Protein AF-A0A939UFX2-F1 (afdb_monomer_lite)

Secondary structure (DSSP, 8-state):
------S-GGGS-PPPPS-TTTT-SS--------------------S-----SEEESS---SSPEEEEEEES-SEEEEEEEEEEE-SSTTEEEEEEEEEEEEEEEEE-TTS-EEEEEEEEEEEEEEEEEPPTT-SSPP---EE---

Sequence (146 aa):
MPFSNNVRPERMPGPLNGNPVSGLCEKVCIQVPKVFDACIKQETLTGQNVTLTSTTPATVQTPFTFISARSTTSTGEITNLTYTPLGEQGATRIQSDVNIPISVLFTDANKVTATGTTTLTVNRDLVLNVPQAAVIPYRIEAVVNA

Foldseek 3Di:
DDDDPDPDPVPPPDPDDDDPPPPPPDDDDDDDDDDQWDDDDDDDDPPDDWDFDDKVVRDAADDKAFDDKWFPDQWWDWAPWDWADDPPQQWIKIKTKTWTKMWTWIAGPVRDIMITIGIDIDIDIDIIRDDPDDPDDDDDTDGDTD

Structure (mmCIF, N/CA/C/O backbone):
data_AF-A0A939UFX2-F1
#
_entry.id   AF-A0A939UFX2-F1
#
loop_
_atom_site.group_PDB
_atom_site.id
_atom_site.type_symbol
_atom_site.label_atom_id
_atom_site.label_alt_id
_atom_site.label_comp_id
_atom_site.label_asym_id
_atom_site.label_entity_id
_atom_site.label_seq_id
_atom_site.pdbx_PDB_ins_code
_atom_site.Cartn_x
_atom_site.Cartn_y
_atom_site.Cartn_z
_atom_site.occupancy
_atom_site.B_iso_or_equiv
_atom_site.auth_seq_id
_atom_site.auth_comp_id
_atom_site.auth_asym_id
_atom_site.auth_atom_id
_atom_site.pdbx_PDB_model_num
ATOM 1 N N . MET A 1 1 ? -24.365 16.158 11.650 1.00 40.47 1 MET A N 1
ATOM 2 C CA . MET A 1 1 ? -25.084 16.731 10.492 1.00 40.47 1 MET A CA 1
ATOM 3 C C . MET A 1 1 ? -24.616 15.983 9.251 1.00 40.47 1 MET A C 1
ATOM 5 O O . MET A 1 1 ? -23.404 15.923 9.073 1.00 40.47 1 MET A O 1
ATOM 9 N N . PRO A 1 2 ? -25.491 15.338 8.458 1.00 45.25 2 PRO A N 1
ATOM 10 C CA . PRO A 1 2 ? -25.062 14.712 7.211 1.00 45.25 2 PRO A CA 1
ATOM 11 C C . PRO A 1 2 ? -24.636 15.805 6.224 1.00 45.25 2 PRO A C 1
ATOM 13 O O . PRO A 1 2 ? -25.392 16.732 5.947 1.00 45.25 2 PRO A O 1
ATOM 16 N N . PHE A 1 3 ? -23.400 15.723 5.741 1.00 42.72 3 PHE A N 1
ATOM 17 C CA . PHE A 1 3 ? -22.860 16.647 4.749 1.00 42.72 3 PHE A CA 1
ATOM 18 C C . PHE A 1 3 ? -23.333 16.185 3.362 1.00 42.72 3 PHE A C 1
ATOM 20 O O . PHE A 1 3 ? -23.034 15.064 2.954 1.00 42.72 3 PHE A O 1
ATOM 27 N N . SER A 1 4 ? -24.100 17.012 2.647 1.00 58.28 4 SER A N 1
ATOM 28 C CA . SER A 1 4 ? -24.515 16.746 1.263 1.00 58.28 4 SER A CA 1
ATOM 29 C C . SER A 1 4 ? -23.948 17.831 0.357 1.00 58.28 4 SER A C 1
ATOM 31 O O . SER A 1 4 ? -24.234 19.007 0.553 1.00 58.28 4 SER A O 1
ATOM 33 N N . ASN A 1 5 ? -23.156 17.439 -0.643 1.00 54.47 5 ASN A N 1
ATOM 34 C CA . ASN A 1 5 ? -22.558 18.356 -1.621 1.00 54.47 5 ASN A CA 1
ATOM 35 C C . ASN A 1 5 ? -23.474 18.578 -2.846 1.00 54.47 5 ASN A C 1
ATOM 37 O O . ASN A 1 5 ? -23.015 18.846 -3.955 1.00 54.47 5 ASN A O 1
ATOM 41 N N . ASN A 1 6 ? -24.782 18.368 -2.674 1.00 57.50 6 ASN A N 1
ATOM 42 C CA . ASN A 1 6 ? -25.760 18.472 -3.748 1.00 57.50 6 ASN A CA 1
ATOM 43 C C . ASN A 1 6 ? -26.173 19.939 -3.938 1.00 57.50 6 ASN A C 1
ATOM 45 O O . ASN A 1 6 ? -26.784 20.527 -3.058 1.00 57.50 6 ASN A O 1
ATOM 49 N N . VAL A 1 7 ? -25.884 20.527 -5.098 1.00 61.03 7 VAL A N 1
ATOM 50 C CA . VAL A 1 7 ? -26.215 21.929 -5.446 1.00 61.03 7 VAL A CA 1
ATOM 51 C C . VAL A 1 7 ? -27.688 22.152 -5.821 1.00 61.03 7 VAL A C 1
ATOM 53 O O . VAL A 1 7 ? -28.069 23.248 -6.224 1.00 61.03 7 VAL A O 1
ATOM 56 N N . ARG A 1 8 ? -28.540 21.126 -5.698 1.00 62.88 8 ARG A N 1
ATOM 57 C CA . ARG A 1 8 ? -29.991 21.223 -5.913 1.00 62.88 8 ARG A CA 1
ATOM 58 C C . ARG A 1 8 ? -30.721 21.123 -4.567 1.00 62.88 8 ARG A C 1
ATOM 60 O O . ARG A 1 8 ? -30.837 20.004 -4.064 1.00 62.88 8 ARG A O 1
ATOM 67 N N . PRO A 1 9 ? -31.244 22.237 -4.014 1.00 60.59 9 PRO A N 1
ATOM 68 C CA . PRO A 1 9 ? -31.933 22.256 -2.718 1.00 60.59 9 PRO A CA 1
ATOM 69 C C . PRO A 1 9 ? -33.075 21.235 -2.632 1.00 60.59 9 PRO A C 1
ATOM 71 O O . PRO A 1 9 ? -33.190 20.513 -1.649 1.00 60.59 9 PRO A O 1
ATOM 74 N N . GLU A 1 10 ? -33.822 21.070 -3.728 1.00 60.53 10 GLU A N 1
ATOM 75 C CA . GLU A 1 10 ? -34.947 20.126 -3.857 1.00 60.53 10 GLU A CA 1
ATOM 76 C C . GLU A 1 10 ? -34.549 18.640 -3.797 1.00 60.53 10 GLU A C 1
ATOM 78 O O . GLU A 1 10 ? -35.399 17.754 -3.791 1.00 60.53 10 GLU A O 1
ATOM 83 N N . ARG A 1 11 ? -33.247 18.334 -3.830 1.00 56.31 11 ARG A N 1
ATOM 84 C CA . ARG A 1 11 ? -32.706 16.966 -3.767 1.00 56.31 11 ARG A CA 1
ATOM 85 C C . ARG A 1 11 ? -31.722 16.784 -2.615 1.00 56.31 11 ARG A C 1
ATOM 87 O O . ARG A 1 11 ? -30.963 15.811 -2.602 1.00 56.31 11 ARG A O 1
ATOM 94 N N . MET A 1 12 ? -31.695 17.717 -1.669 1.00 58.59 12 MET A N 1
ATOM 95 C CA . MET A 1 12 ? -30.938 17.543 -0.439 1.00 58.59 12 MET A CA 1
ATOM 96 C C . MET A 1 12 ? -31.693 16.571 0.478 1.00 58.59 12 MET A C 1
ATOM 98 O O . MET A 1 12 ? -32.903 16.721 0.651 1.00 58.59 12 MET A O 1
ATOM 102 N N . PRO A 1 13 ? -31.021 15.572 1.077 1.00 61.69 13 PRO A N 1
ATOM 103 C CA . PRO A 1 13 ? -31.636 14.747 2.108 1.00 61.69 13 PRO A CA 1
ATOM 104 C C . PRO A 1 13 ? -32.000 15.634 3.308 1.00 61.69 13 PRO A C 1
ATOM 106 O O . PRO A 1 13 ? -31.128 16.062 4.064 1.00 61.69 13 PRO A O 1
ATOM 109 N N . GLY A 1 14 ? -33.282 15.973 3.434 1.00 62.78 14 GLY A N 1
ATOM 110 C CA . GLY A 1 14 ? -33.821 16.758 4.541 1.00 62.78 14 GLY A CA 1
ATOM 111 C C . GLY A 1 14 ? -34.215 15.891 5.743 1.00 62.78 14 GLY A C 1
ATOM 112 O O . GLY A 1 14 ? -34.253 14.662 5.637 1.00 62.78 14 GLY A O 1
ATOM 113 N N . PRO A 1 15 ? -34.524 16.507 6.898 1.00 61.66 15 PRO A N 1
ATOM 114 C CA . PRO A 1 15 ? -35.106 15.796 8.031 1.00 61.66 15 PRO A CA 1
ATOM 115 C C . PRO A 1 15 ? -36.441 15.153 7.623 1.00 61.66 15 PRO A C 1
ATOM 117 O O . PRO A 1 15 ? -37.275 15.785 6.976 1.00 61.66 15 PRO A O 1
ATOM 120 N N . LEU A 1 16 ? -36.638 13.885 7.993 1.00 64.94 16 LEU A N 1
ATOM 121 C CA . LEU A 1 16 ? -37.885 13.163 7.736 1.00 64.94 16 LEU A CA 1
ATOM 122 C C . LEU A 1 16 ? -39.033 13.835 8.507 1.00 64.94 16 LEU A C 1
ATOM 124 O O . LEU A 1 16 ? -39.014 13.862 9.735 1.00 64.94 16 LEU A O 1
ATOM 128 N N . ASN A 1 17 ? -40.029 14.356 7.788 1.00 55.72 17 ASN A N 1
ATOM 129 C CA . ASN A 1 17 ? -41.288 14.846 8.354 1.00 55.72 17 ASN A CA 1
ATOM 130 C C . ASN A 1 17 ? -42.393 13.811 8.078 1.00 55.72 17 ASN A C 1
ATOM 132 O O . ASN A 1 17 ? -42.688 13.524 6.920 1.00 55.72 17 ASN A O 1
ATOM 136 N N . GLY A 1 18 ? -43.002 13.252 9.130 1.00 68.38 18 GLY A N 1
ATOM 137 C CA . GLY A 1 18 ? -44.048 12.219 9.032 1.00 68.38 18 GLY A CA 1
ATOM 138 C C . GLY A 1 18 ? -43.552 10.778 9.247 1.00 68.38 18 GLY A C 1
ATOM 139 O O . GLY A 1 18 ? -42.431 10.560 9.703 1.00 68.38 18 GLY A O 1
ATOM 140 N N . ASN A 1 19 ? -44.407 9.781 8.964 1.00 67.38 19 ASN A N 1
ATOM 141 C CA . ASN A 1 19 ? -44.063 8.359 9.112 1.00 67.38 19 ASN A CA 1
ATOM 142 C C . ASN A 1 19 ? -43.179 7.905 7.929 1.00 67.38 19 ASN A C 1
ATOM 144 O O . ASN A 1 19 ? -43.667 7.849 6.799 1.00 67.38 19 ASN A O 1
ATOM 148 N N . PRO A 1 20 ? -41.908 7.527 8.162 1.00 59.59 20 PRO A N 1
ATOM 149 C CA . PRO A 1 20 ? -40.932 7.246 7.105 1.00 59.59 20 PRO A CA 1
ATOM 150 C C . PRO A 1 20 ? -41.190 5.948 6.327 1.00 59.59 20 PRO A C 1
ATOM 152 O O . PRO A 1 20 ? -40.392 5.587 5.470 1.00 59.59 20 PRO A O 1
ATOM 155 N N . VAL A 1 21 ? -42.266 5.218 6.635 1.00 65.19 21 VAL A N 1
ATOM 156 C CA . VAL A 1 21 ? -42.591 3.917 6.030 1.00 65.19 21 VAL A CA 1
ATOM 157 C C . VAL A 1 21 ? -43.834 3.990 5.134 1.00 65.19 21 VAL A C 1
ATOM 159 O O . VAL A 1 21 ? -44.039 3.112 4.298 1.00 65.19 21 VAL A O 1
ATOM 162 N N . SER A 1 22 ? -44.666 5.032 5.255 1.00 59.94 22 SER A N 1
ATOM 163 C CA . SER A 1 22 ? -45.868 5.177 4.428 1.00 59.94 22 SER A CA 1
ATOM 164 C C . SER A 1 22 ? -45.520 5.810 3.077 1.00 59.94 22 SER A C 1
ATOM 166 O O . SER A 1 22 ? -45.279 7.012 3.009 1.00 59.94 22 SER A O 1
ATOM 168 N N . GLY A 1 23 ? -45.501 5.003 2.010 1.00 60.81 23 GLY A N 1
ATOM 169 C CA . GLY A 1 23 ? -45.308 5.465 0.625 1.00 60.81 23 GLY A CA 1
ATOM 170 C C . GLY A 1 23 ? -43.980 5.073 -0.035 1.00 60.81 23 GLY A C 1
ATOM 171 O O . GLY A 1 23 ? -43.775 5.385 -1.204 1.00 60.81 23 GLY A O 1
ATOM 172 N N . LEU A 1 24 ? -43.090 4.365 0.669 1.00 57.84 24 LEU A N 1
ATOM 173 C CA . LEU A 1 24 ? -41.886 3.786 0.066 1.00 57.84 24 LEU A CA 1
ATOM 174 C C . LEU A 1 24 ? -42.229 2.439 -0.585 1.00 57.84 24 LEU A C 1
ATOM 176 O O . LEU A 1 24 ? -42.428 1.447 0.115 1.00 57.84 24 LEU A O 1
ATOM 180 N N . CYS A 1 25 ? -42.291 2.400 -1.918 1.00 59.19 25 CYS A N 1
ATOM 181 C CA . CYS A 1 25 ? -42.503 1.158 -2.675 1.00 59.19 25 CYS A CA 1
ATOM 182 C C . CYS A 1 25 ? -41.284 0.221 -2.638 1.00 59.19 25 CYS A C 1
ATOM 184 O O . CYS A 1 25 ? -41.431 -0.977 -2.857 1.00 59.19 25 CYS A O 1
ATOM 186 N N . GLU A 1 26 ? -40.096 0.744 -2.326 1.00 60.75 26 GLU A N 1
ATOM 187 C CA . GLU A 1 26 ? -38.856 -0.025 -2.226 1.00 60.75 26 GLU A CA 1
ATOM 188 C C . GLU A 1 26 ? -38.010 0.473 -1.050 1.00 60.75 26 GLU A C 1
ATOM 190 O O . GLU A 1 26 ? -37.915 1.673 -0.781 1.00 60.75 26 GLU A O 1
ATOM 195 N N . LYS A 1 27 ? -37.391 -0.466 -0.329 1.00 64.12 27 LYS A N 1
ATOM 196 C CA . LYS A 1 27 ? -36.449 -0.177 0.755 1.00 64.12 27 LYS A CA 1
ATOM 197 C C . LYS A 1 27 ? -35.037 -0.350 0.215 1.00 64.12 27 LYS A C 1
ATOM 199 O O . LYS A 1 27 ? -34.627 -1.470 -0.073 1.00 64.12 27 LYS A O 1
ATOM 204 N N . VAL A 1 28 ? -34.292 0.746 0.108 1.00 69.38 28 VAL A N 1
ATOM 205 C CA . VAL A 1 28 ? -32.863 0.709 -0.221 1.00 69.38 28 VAL A CA 1
ATOM 206 C C . VAL A 1 28 ? -32.073 0.837 1.076 1.00 69.38 28 VAL A C 1
ATOM 208 O O . VAL A 1 28 ? -32.138 1.860 1.755 1.00 69.38 28 VAL A O 1
ATOM 211 N N . CYS A 1 29 ? -31.335 -0.211 1.434 1.00 74.69 29 CYS A N 1
ATOM 212 C CA . CYS A 1 29 ? -30.395 -0.175 2.549 1.00 74.69 29 CYS A CA 1
ATOM 213 C C . CYS A 1 29 ? -29.019 0.248 2.024 1.00 74.69 29 CYS A C 1
ATOM 215 O O . CYS A 1 29 ? -28.491 -0.379 1.108 1.00 74.69 29 CYS A O 1
ATOM 217 N N . ILE A 1 30 ? -28.426 1.288 2.612 1.00 77.56 30 ILE A N 1
ATOM 218 C CA . ILE A 1 30 ? -27.054 1.706 2.307 1.00 77.56 30 ILE A CA 1
ATOM 219 C C . ILE A 1 30 ? -26.161 1.215 3.444 1.00 77.56 30 ILE A C 1
ATOM 221 O O . ILE A 1 30 ? -26.275 1.679 4.577 1.00 77.56 30 ILE A O 1
ATOM 225 N N . GLN A 1 31 ? -25.276 0.271 3.139 1.00 79.94 31 GLN A N 1
ATOM 226 C CA . GLN A 1 31 ? -24.253 -0.201 4.065 1.00 79.94 31 GLN A CA 1
ATOM 227 C C . GLN A 1 31 ? -22.937 0.510 3.750 1.00 79.94 31 GLN A C 1
ATOM 229 O O . GLN A 1 31 ? -22.429 0.413 2.636 1.00 79.94 31 GLN A O 1
ATOM 234 N N . VAL A 1 32 ? -22.387 1.221 4.733 1.00 80.50 32 VAL A N 1
ATOM 235 C CA . VAL A 1 32 ? -21.094 1.911 4.621 1.00 80.50 32 VAL A CA 1
ATOM 236 C C . VAL A 1 32 ? -20.225 1.504 5.809 1.00 80.50 32 VAL A C 1
ATOM 238 O O . VAL A 1 32 ? -20.745 1.420 6.927 1.00 80.50 32 VAL A O 1
ATOM 241 N N . PRO A 1 33 ? -18.920 1.248 5.615 1.00 81.50 33 PRO A N 1
ATOM 242 C CA . PRO A 1 33 ? -18.010 1.060 6.734 1.00 81.50 33 PRO A CA 1
ATOM 243 C C . PRO A 1 33 ? -17.898 2.349 7.555 1.00 81.50 33 PRO A C 1
ATOM 245 O O . PRO A 1 33 ? -17.756 3.449 7.019 1.00 81.50 33 PRO A O 1
ATOM 248 N N . LYS A 1 34 ? -17.937 2.217 8.882 1.00 83.31 34 LYS A N 1
ATOM 249 C CA . LYS A 1 34 ? -17.622 3.322 9.787 1.00 83.31 34 LYS A CA 1
ATOM 250 C C . LYS A 1 34 ? -16.103 3.452 9.892 1.00 83.31 34 LYS A C 1
ATOM 252 O O . LYS A 1 34 ? -15.452 2.563 10.432 1.00 83.31 34 LYS A O 1
ATOM 257 N N . VAL A 1 35 ? -15.558 4.566 9.413 1.00 85.31 35 VAL A N 1
ATOM 258 C CA . VAL A 1 35 ? -14.144 4.914 9.605 1.00 85.31 35 VAL A CA 1
ATOM 259 C C . VAL A 1 35 ? -13.981 5.498 11.009 1.00 85.31 35 VAL A C 1
ATOM 261 O O . VAL A 1 35 ? -14.648 6.475 11.349 1.00 85.31 35 VAL A O 1
ATOM 264 N N . PHE A 1 36 ? -13.148 4.868 11.838 1.00 84.94 36 PHE A N 1
ATOM 265 C CA . PHE A 1 36 ? -12.859 5.343 13.198 1.00 84.94 36 PHE A CA 1
ATOM 266 C C . PHE A 1 36 ? -11.770 6.408 13.204 1.00 84.94 36 PHE A C 1
ATOM 268 O O . PHE A 1 36 ? -11.903 7.414 13.894 1.00 84.94 36 PHE A O 1
ATOM 275 N N . ASP A 1 37 ? -10.731 6.180 12.408 1.00 87.62 37 ASP A N 1
ATOM 276 C CA . ASP A 1 37 ? -9.610 7.086 12.238 1.00 87.62 37 ASP A CA 1
ATOM 277 C C . ASP A 1 37 ? -8.984 6.865 10.854 1.00 87.62 37 ASP A C 1
ATOM 279 O O . ASP A 1 37 ? -9.148 5.798 10.252 1.00 87.62 37 ASP A O 1
ATOM 283 N N . ALA A 1 38 ? -8.299 7.878 10.335 1.00 89.00 38 ALA A N 1
ATOM 284 C CA . ALA A 1 38 ? -7.624 7.829 9.049 1.00 89.00 38 ALA A CA 1
ATOM 285 C C . ALA A 1 38 ? -6.412 8.763 9.038 1.00 89.00 38 ALA A C 1
ATOM 287 O O . ALA A 1 38 ? -6.456 9.887 9.530 1.00 89.00 38 ALA A O 1
ATOM 288 N N . CYS A 1 39 ? -5.340 8.315 8.392 1.00 87.38 39 CYS A N 1
ATOM 289 C CA . CYS A 1 39 ? -4.144 9.113 8.168 1.00 87.38 39 CYS A CA 1
ATOM 290 C C . CYS A 1 39 ? -3.816 9.125 6.674 1.00 87.38 39 CYS A C 1
ATOM 292 O O . CYS A 1 39 ? -3.875 8.088 6.014 1.00 87.38 39 CYS A O 1
ATOM 294 N N . ILE A 1 40 ? -3.450 10.296 6.151 1.00 89.81 40 ILE A N 1
ATOM 295 C CA . ILE A 1 40 ? -2.929 10.462 4.793 1.00 89.81 40 ILE A CA 1
ATOM 296 C C . ILE A 1 40 ? -1.502 10.984 4.919 1.00 89.81 40 ILE A C 1
ATOM 298 O O . ILE A 1 40 ? -1.267 12.009 5.559 1.00 89.81 40 ILE A O 1
ATOM 302 N N . LYS A 1 41 ? -0.550 10.281 4.302 1.00 85.56 41 LYS A N 1
ATOM 303 C CA . LYS A 1 41 ? 0.848 10.709 4.201 1.00 85.56 41 LYS A CA 1
ATOM 304 C C . LYS A 1 41 ? 1.246 10.762 2.733 1.00 85.56 41 LYS A C 1
ATOM 306 O O . LYS A 1 41 ? 1.088 9.776 2.018 1.00 85.56 41 LYS A O 1
ATOM 311 N N . GLN A 1 42 ? 1.767 11.907 2.309 1.00 87.69 42 GLN A N 1
ATOM 312 C CA . GLN A 1 42 ? 2.351 12.098 0.987 1.00 87.69 42 GLN A CA 1
ATOM 313 C C . GLN A 1 42 ? 3.848 12.332 1.157 1.00 87.69 42 GLN A C 1
ATOM 315 O O . GLN A 1 42 ? 4.260 13.241 1.872 1.00 87.69 42 GLN A O 1
ATOM 320 N N . GLU A 1 43 ? 4.655 11.497 0.513 1.00 85.94 43 GLU A N 1
ATOM 321 C CA . GLU A 1 43 ? 6.112 11.529 0.619 1.00 85.94 43 GLU A CA 1
ATOM 322 C C . GLU A 1 43 ? 6.727 11.351 -0.767 1.00 85.94 43 GLU A C 1
ATOM 324 O O . GLU A 1 43 ? 6.255 10.540 -1.564 1.00 85.94 43 GLU A O 1
ATOM 329 N N . THR A 1 44 ? 7.796 12.098 -1.038 1.00 87.06 44 THR A N 1
ATOM 330 C CA . THR A 1 44 ? 8.587 11.960 -2.264 1.00 87.06 44 THR A CA 1
ATOM 331 C C . THR A 1 44 ? 9.825 11.135 -1.948 1.00 87.06 44 THR A C 1
ATOM 333 O O . THR A 1 44 ? 10.744 11.613 -1.286 1.00 87.06 44 THR A O 1
ATOM 336 N N . LEU A 1 45 ? 9.854 9.891 -2.419 1.00 84.69 45 LEU A N 1
ATOM 337 C CA . LEU A 1 45 ? 11.001 9.000 -2.264 1.00 84.69 45 LEU A CA 1
ATOM 338 C C . LEU A 1 45 ? 11.907 9.120 -3.495 1.00 84.69 45 LEU A C 1
ATOM 340 O O . LEU A 1 45 ? 11.461 8.905 -4.620 1.00 84.69 45 LEU A O 1
ATOM 344 N N . THR A 1 46 ? 13.183 9.449 -3.294 1.00 85.88 46 THR A N 1
ATOM 345 C CA . THR A 1 46 ? 14.193 9.520 -4.362 1.00 85.88 46 THR A CA 1
ATOM 346 C C . THR A 1 46 ? 15.204 8.382 -4.226 1.00 85.88 46 THR A C 1
ATOM 348 O O . THR A 1 46 ? 15.439 7.876 -3.131 1.00 85.88 46 THR A O 1
ATOM 351 N N . GLY A 1 47 ? 15.789 7.946 -5.348 1.00 82.12 47 GLY A N 1
ATOM 352 C CA . GLY A 1 47 ? 16.855 6.933 -5.348 1.00 82.12 47 GLY A CA 1
ATOM 353 C C . GLY A 1 47 ? 16.421 5.521 -4.939 1.00 82.12 47 GLY A C 1
ATOM 354 O O . GLY A 1 47 ? 17.249 4.748 -4.465 1.00 82.12 47 GLY A O 1
ATOM 355 N N . GLN A 1 48 ? 15.140 5.176 -5.097 1.00 83.44 48 GLN A N 1
ATOM 356 C CA . GLN A 1 48 ? 14.649 3.832 -4.794 1.00 83.44 48 GLN A CA 1
ATOM 357 C C . GLN A 1 48 ? 15.132 2.832 -5.847 1.00 83.44 48 GLN A C 1
ATOM 359 O O . GLN A 1 48 ? 14.834 2.973 -7.034 1.00 83.44 48 GLN A O 1
ATOM 364 N N . ASN A 1 49 ? 15.861 1.809 -5.401 1.00 84.44 49 ASN A N 1
ATOM 365 C CA . ASN A 1 49 ? 16.275 0.698 -6.249 1.00 84.44 49 ASN A CA 1
ATOM 366 C C . ASN A 1 49 ? 15.180 -0.362 -6.245 1.00 84.44 49 ASN A C 1
ATOM 368 O O . ASN A 1 49 ? 14.830 -0.897 -5.195 1.00 84.44 49 ASN A O 1
ATOM 372 N N . VAL A 1 50 ? 14.653 -0.674 -7.425 1.00 84.38 50 VAL A N 1
ATOM 373 C CA . VAL A 1 50 ? 13.522 -1.586 -7.568 1.00 84.38 50 VAL A CA 1
ATOM 374 C C . VAL A 1 50 ? 13.879 -2.697 -8.551 1.00 84.38 50 VAL A C 1
ATOM 376 O O . VAL A 1 50 ? 14.378 -2.433 -9.644 1.00 84.38 50 VAL A O 1
ATOM 379 N N . THR A 1 51 ? 13.640 -3.949 -8.155 1.00 87.19 51 THR A N 1
ATOM 380 C CA . THR A 1 51 ? 13.910 -5.124 -8.998 1.00 87.19 51 THR A CA 1
ATOM 381 C C . THR A 1 51 ? 12.656 -5.491 -9.784 1.00 87.19 51 THR A C 1
ATOM 383 O O . THR A 1 51 ? 11.596 -5.716 -9.200 1.00 87.19 51 THR A O 1
ATOM 386 N N . LEU A 1 52 ? 12.764 -5.541 -11.111 1.00 87.12 52 LEU A N 1
ATOM 387 C CA . LEU A 1 52 ? 11.647 -5.898 -11.988 1.00 87.12 52 LEU A CA 1
ATOM 388 C C . LEU A 1 52 ? 11.450 -7.419 -11.979 1.00 87.12 52 LEU A C 1
ATOM 390 O O . LEU A 1 52 ? 12.415 -8.162 -12.140 1.00 87.12 52 LEU A O 1
ATOM 394 N N . THR A 1 53 ? 10.214 -7.883 -11.788 1.00 85.12 53 THR A N 1
ATOM 395 C CA . THR A 1 53 ? 9.886 -9.318 -11.706 1.00 85.12 53 THR A CA 1
ATOM 396 C C . THR A 1 53 ? 9.410 -9.888 -13.034 1.00 85.12 53 THR A C 1
ATOM 398 O O . THR A 1 53 ? 9.734 -11.026 -13.364 1.00 85.12 53 THR A O 1
ATOM 401 N N . SER A 1 54 ? 8.671 -9.108 -13.822 1.00 81.19 54 SER A N 1
ATOM 402 C CA . SER A 1 54 ? 8.308 -9.483 -15.189 1.00 81.19 54 SER A CA 1
ATOM 403 C C . SER A 1 54 ? 8.500 -8.307 -16.128 1.00 81.19 54 SER A C 1
ATOM 405 O O . SER A 1 54 ? 8.091 -7.193 -15.807 1.00 81.19 54 SER A O 1
ATOM 407 N N . THR A 1 55 ? 9.138 -8.550 -17.268 1.00 83.69 55 THR A N 1
ATOM 408 C CA . THR A 1 55 ? 9.358 -7.562 -18.323 1.00 83.69 55 THR A CA 1
ATOM 409 C C . THR A 1 55 ? 8.686 -8.009 -19.615 1.00 83.69 55 THR A C 1
ATOM 411 O O . THR A 1 55 ? 8.711 -9.180 -19.994 1.00 83.69 55 THR A O 1
ATOM 414 N N . THR A 1 56 ? 8.057 -7.061 -20.297 1.00 84.75 56 THR A N 1
ATOM 415 C CA . THR A 1 56 ? 7.455 -7.240 -21.619 1.00 84.75 56 THR A CA 1
ATOM 416 C C . THR A 1 56 ? 7.997 -6.151 -22.540 1.00 84.75 56 THR A C 1
ATOM 418 O O . THR A 1 56 ? 7.696 -4.980 -22.281 1.00 84.75 56 THR A O 1
ATOM 421 N N . PRO A 1 57 ? 8.771 -6.480 -23.594 1.00 82.56 57 PRO A N 1
ATOM 422 C CA . PRO A 1 57 ? 9.197 -7.814 -24.060 1.00 82.56 57 PRO A CA 1
ATOM 423 C C . PRO A 1 57 ? 10.129 -8.556 -23.081 1.00 82.56 57 PRO A C 1
ATOM 425 O O . PRO A 1 57 ? 10.780 -7.925 -22.259 1.00 82.56 57 PRO A O 1
ATOM 428 N N . ALA A 1 58 ? 10.214 -9.890 -23.176 1.00 77.00 58 ALA A N 1
ATOM 429 C CA . ALA A 1 58 ? 11.044 -10.709 -22.275 1.00 77.00 58 ALA A CA 1
ATOM 430 C C . ALA A 1 58 ? 12.560 -10.596 -22.552 1.00 77.00 58 ALA A C 1
ATOM 432 O O . ALA A 1 58 ? 13.381 -10.864 -21.677 1.00 77.00 58 ALA A O 1
ATOM 433 N N . THR A 1 59 ? 12.943 -10.208 -23.770 1.00 77.19 59 THR A N 1
ATOM 434 C CA . THR A 1 59 ? 14.334 -9.968 -24.177 1.00 77.19 59 THR A CA 1
ATOM 435 C C . THR A 1 59 ? 14.625 -8.477 -24.093 1.00 77.19 59 THR A C 1
ATOM 437 O O . THR A 1 59 ? 14.208 -7.713 -24.957 1.00 77.19 59 THR A O 1
ATOM 440 N N . VAL A 1 60 ? 15.330 -8.061 -23.040 1.00 80.19 60 VAL A N 1
ATOM 441 C CA . VAL A 1 60 ? 15.683 -6.655 -22.802 1.00 80.19 60 VAL A CA 1
ATOM 442 C C . VAL A 1 60 ? 17.182 -6.543 -22.568 1.00 80.19 60 VAL A C 1
ATOM 444 O O . VAL A 1 60 ? 17.750 -7.345 -21.827 1.00 80.19 60 VAL A O 1
ATOM 447 N N . GLN A 1 61 ? 17.829 -5.564 -23.201 1.00 83.12 61 GLN A N 1
ATOM 448 C CA . GLN A 1 61 ? 19.283 -5.404 -23.152 1.00 83.12 61 GLN A CA 1
ATOM 449 C C . GLN A 1 61 ? 19.688 -4.184 -22.317 1.00 83.12 61 GLN A C 1
ATOM 451 O O . GLN A 1 61 ? 19.147 -3.091 -22.480 1.00 83.12 61 GLN A O 1
ATOM 456 N N . THR A 1 62 ? 20.661 -4.368 -21.426 1.00 81.00 62 THR A N 1
ATOM 457 C CA . THR A 1 62 ? 21.264 -3.279 -20.649 1.00 81.00 62 THR A CA 1
ATOM 458 C C . THR A 1 62 ? 22.135 -2.387 -21.548 1.00 81.00 62 THR A C 1
ATOM 460 O O . THR A 1 62 ? 22.746 -2.895 -22.490 1.00 81.00 62 THR A O 1
ATOM 463 N N . PRO A 1 63 ? 22.253 -1.071 -21.279 1.00 87.88 63 PRO A N 1
ATOM 464 C CA . PRO A 1 63 ? 21.709 -0.321 -20.142 1.00 87.88 63 PRO A CA 1
ATOM 465 C C . PRO A 1 63 ? 20.229 0.066 -20.291 1.00 87.88 63 PRO A C 1
ATOM 467 O O . PRO A 1 63 ? 19.735 0.287 -21.393 1.00 87.88 63 PRO A O 1
ATOM 470 N N . PHE A 1 64 ? 19.538 0.191 -19.156 1.00 87.94 64 PHE A N 1
ATOM 471 C CA . PHE A 1 64 ? 18.140 0.622 -19.102 1.00 87.94 64 PHE A CA 1
ATOM 472 C C . PHE A 1 64 ? 18.037 2.127 -18.861 1.00 87.94 64 PHE A C 1
ATOM 474 O O . PHE A 1 64 ? 18.735 2.677 -18.011 1.00 87.94 64 PHE A O 1
ATOM 481 N N . THR A 1 65 ? 17.123 2.780 -19.573 1.00 89.81 65 THR A N 1
ATOM 482 C CA . THR A 1 65 ? 16.782 4.193 -19.379 1.00 89.81 65 THR A CA 1
ATOM 483 C C . THR A 1 65 ? 15.361 4.297 -18.846 1.00 89.81 65 THR A C 1
ATOM 485 O O . THR A 1 65 ? 14.414 3.886 -19.514 1.00 89.81 65 THR A O 1
ATOM 488 N N . PHE A 1 66 ? 15.202 4.841 -17.642 1.00 90.88 66 PHE A N 1
ATOM 489 C CA . PHE A 1 66 ? 13.893 5.056 -17.028 1.00 90.88 66 PHE A CA 1
ATOM 490 C C . PHE A 1 66 ? 13.080 6.107 -17.799 1.00 90.88 66 PHE A C 1
ATOM 492 O O . PHE A 1 66 ? 13.613 7.162 -18.141 1.00 90.88 66 PHE A O 1
ATOM 499 N N . ILE A 1 67 ? 11.792 5.837 -18.037 1.00 92.31 67 ILE A N 1
ATOM 500 C CA . ILE A 1 67 ? 10.849 6.813 -18.604 1.00 92.31 67 ILE A CA 1
ATOM 501 C C . ILE A 1 67 ? 9.839 7.241 -17.543 1.00 92.31 67 ILE A C 1
ATOM 503 O O . ILE A 1 67 ? 9.697 8.429 -17.261 1.00 92.31 67 ILE A O 1
ATOM 507 N N . SER A 1 68 ? 9.106 6.284 -16.977 1.00 90.56 68 SER A N 1
ATOM 508 C CA . SER A 1 68 ? 8.069 6.563 -15.987 1.00 90.56 68 SER A CA 1
ATOM 509 C C . SER A 1 68 ? 7.766 5.339 -15.133 1.00 90.56 68 SER A C 1
ATOM 511 O O . SER A 1 68 ? 8.079 4.207 -15.490 1.00 90.56 68 SER A O 1
ATOM 513 N N . ALA A 1 69 ? 7.135 5.562 -13.988 1.00 90.06 69 ALA A N 1
ATOM 514 C CA . ALA A 1 69 ? 6.567 4.517 -13.157 1.00 90.06 69 ALA A CA 1
ATOM 515 C C . ALA A 1 69 ? 5.188 4.973 -12.700 1.00 90.06 69 ALA A C 1
ATOM 517 O O . ALA A 1 69 ? 4.974 6.164 -12.484 1.00 90.06 69 ALA A O 1
ATOM 518 N N . ARG A 1 70 ? 4.258 4.029 -12.592 1.00 91.44 70 ARG A N 1
ATOM 519 C CA . ARG A 1 70 ? 2.931 4.276 -12.033 1.00 91.44 70 ARG A CA 1
ATOM 520 C C . ARG A 1 70 ? 2.441 3.064 -11.267 1.00 91.44 70 ARG A C 1
ATOM 522 O O . ARG A 1 70 ? 2.670 1.928 -11.687 1.00 91.44 70 ARG A O 1
ATOM 529 N N . SER A 1 71 ? 1.728 3.311 -10.186 1.00 91.25 71 SER A N 1
ATOM 530 C CA . SER A 1 71 ? 0.934 2.307 -9.488 1.00 91.25 71 SER A CA 1
ATOM 531 C C . SER A 1 71 ? -0.053 1.627 -10.444 1.00 91.25 71 SER A C 1
ATOM 533 O O . SER A 1 71 ? -0.657 2.258 -11.315 1.00 91.25 71 SER A O 1
ATOM 535 N N . THR A 1 72 ? -0.183 0.306 -10.326 1.00 89.06 72 THR A N 1
ATOM 536 C CA . THR A 1 72 ? -1.142 -0.476 -11.127 1.00 89.06 72 THR A CA 1
ATOM 537 C C . THR A 1 72 ? -2.485 -0.630 -10.428 1.00 89.06 72 THR A C 1
ATOM 539 O O . THR A 1 72 ? -3.501 -0.831 -11.093 1.00 89.06 72 THR A O 1
ATOM 542 N N . THR A 1 73 ? -2.503 -0.512 -9.101 1.00 89.44 73 THR A N 1
ATOM 543 C CA . THR A 1 73 ? -3.700 -0.601 -8.265 1.00 89.44 73 THR A CA 1
ATOM 544 C C . THR A 1 73 ? -3.820 0.626 -7.369 1.00 89.44 73 THR A C 1
ATOM 546 O O . THR A 1 73 ? -2.829 1.247 -6.996 1.00 89.44 73 THR A O 1
ATOM 549 N N . SER A 1 74 ? -5.055 0.954 -6.987 1.00 88.00 74 SER A N 1
ATOM 550 C CA . SER A 1 74 ? -5.353 1.974 -5.974 1.00 88.00 74 SER A CA 1
ATOM 551 C C . SER A 1 74 ? -5.354 1.419 -4.544 1.00 88.00 74 SER A C 1
ATOM 553 O O . SER A 1 74 ? -5.528 2.165 -3.581 1.00 88.00 74 SER A O 1
ATOM 555 N N . THR A 1 75 ? -5.176 0.106 -4.383 1.00 88.50 75 THR A N 1
ATOM 556 C CA . THR A 1 75 ? -5.149 -0.585 -3.089 1.00 88.50 75 THR A CA 1
ATOM 557 C C . THR A 1 75 ? -3.765 -1.170 -2.860 1.00 88.50 75 THR A C 1
ATOM 559 O O . THR A 1 75 ? -3.274 -1.926 -3.700 1.00 88.50 75 THR A O 1
ATOM 562 N N . GLY A 1 76 ? -3.156 -0.805 -1.732 1.00 88.12 76 GLY A N 1
ATOM 563 C CA . GLY A 1 76 ? -1.895 -1.375 -1.272 1.00 88.12 76 GLY A CA 1
ATOM 564 C C . GLY A 1 76 ? -2.144 -2.625 -0.437 1.00 88.12 76 GLY A C 1
ATOM 565 O O . GLY A 1 76 ? -3.116 -2.692 0.320 1.00 88.12 76 GLY A O 1
ATOM 566 N N . GLU A 1 77 ? -1.266 -3.612 -0.564 1.00 92.19 77 GLU A N 1
ATOM 567 C CA . GLU A 1 77 ? -1.289 -4.790 0.299 1.00 92.19 77 GLU A CA 1
ATOM 568 C C . GLU A 1 77 ? -0.538 -4.475 1.597 1.00 92.19 77 GLU A C 1
ATOM 570 O O . GLU A 1 77 ? 0.575 -3.954 1.570 1.00 92.19 77 GLU A O 1
ATOM 575 N N . ILE A 1 78 ? -1.162 -4.756 2.740 1.00 92.69 78 ILE A N 1
ATOM 576 C CA . ILE A 1 78 ? -0.571 -4.508 4.057 1.00 92.69 78 ILE A CA 1
ATOM 577 C C . ILE A 1 78 ? 0.054 -5.809 4.550 1.00 92.69 78 ILE A C 1
ATOM 579 O O . ILE A 1 78 ? -0.648 -6.799 4.757 1.00 92.69 78 ILE A O 1
ATOM 583 N N . THR A 1 79 ? 1.358 -5.785 4.794 1.00 93.25 79 THR A N 1
ATOM 584 C CA . THR A 1 79 ? 2.122 -6.894 5.376 1.00 93.25 79 THR A CA 1
ATOM 585 C C . THR A 1 79 ? 2.785 -6.472 6.686 1.00 93.25 79 THR A C 1
ATOM 587 O O . THR A 1 79 ? 2.890 -5.282 6.977 1.00 93.25 79 THR A O 1
ATOM 590 N N . ASN A 1 80 ? 3.208 -7.441 7.505 1.00 91.81 80 ASN A N 1
ATOM 591 C CA . ASN A 1 80 ? 3.911 -7.200 8.777 1.00 91.81 80 ASN A CA 1
ATOM 592 C C . ASN A 1 80 ? 3.178 -6.239 9.731 1.00 91.81 80 ASN A C 1
ATOM 594 O O . ASN A 1 80 ? 3.794 -5.415 10.402 1.00 91.81 80 ASN A O 1
ATOM 598 N N . LEU A 1 81 ? 1.847 -6.335 9.773 1.00 91.50 81 LEU A N 1
ATOM 599 C CA . LEU A 1 81 ? 1.002 -5.463 10.578 1.00 91.50 81 LEU A CA 1
ATOM 600 C C . LEU A 1 81 ? 1.122 -5.796 12.069 1.00 91.50 81 LEU A C 1
ATOM 602 O O . LEU A 1 81 ? 0.776 -6.899 12.495 1.00 91.50 81 LEU A O 1
ATOM 606 N N . THR A 1 82 ? 1.553 -4.826 12.866 1.00 91.25 82 THR A N 1
ATOM 607 C CA . THR A 1 82 ? 1.650 -4.937 14.322 1.00 91.25 82 THR A CA 1
ATOM 608 C C . THR A 1 82 ? 0.870 -3.823 15.008 1.00 91.25 82 THR A C 1
ATOM 610 O O . THR A 1 82 ? 0.784 -2.693 14.525 1.00 91.25 82 THR A O 1
ATOM 613 N N . TYR A 1 83 ? 0.287 -4.163 16.158 1.00 89.94 83 TYR A N 1
ATOM 614 C CA . TYR A 1 83 ? -0.501 -3.257 16.985 1.00 89.94 83 TYR A CA 1
ATOM 615 C C . TYR A 1 83 ? 0.142 -3.165 18.362 1.00 89.94 83 TYR A C 1
ATOM 617 O O . TYR A 1 83 ? 0.259 -4.171 19.059 1.00 89.94 83 TYR A O 1
ATOM 625 N N . THR A 1 84 ? 0.531 -1.960 18.765 1.00 91.12 84 THR A N 1
ATOM 626 C CA . THR A 1 84 ? 1.065 -1.687 20.101 1.00 91.12 84 THR A CA 1
ATOM 627 C C . THR A 1 84 ? 0.195 -0.629 20.772 1.00 91.12 84 THR A C 1
ATOM 629 O O . THR A 1 84 ? 0.316 0.554 20.440 1.00 91.12 84 THR A O 1
ATOM 632 N N . PRO A 1 85 ? -0.708 -1.023 21.687 1.00 88.44 85 PRO A N 1
ATOM 633 C CA . PRO A 1 85 ? -1.498 -0.074 22.459 1.00 88.44 85 PRO A CA 1
ATOM 634 C C . PRO A 1 85 ? -0.576 0.855 23.249 1.00 88.44 85 PRO A C 1
ATOM 636 O O . PRO A 1 85 ? 0.302 0.402 23.983 1.00 88.44 85 PRO A O 1
ATOM 639 N N . LEU A 1 86 ? -0.774 2.158 23.094 1.00 87.06 86 LEU A N 1
ATOM 640 C CA . LEU A 1 86 ? -0.157 3.177 23.926 1.00 87.06 86 LEU A CA 1
ATOM 641 C C . LEU A 1 86 ? -1.192 3.482 25.009 1.00 87.06 86 LEU A C 1
ATOM 643 O O . LEU A 1 86 ? -2.359 3.667 24.691 1.00 87.06 86 LEU A O 1
ATOM 647 N N . GLY A 1 87 ? -0.810 3.440 26.286 1.00 73.94 87 GLY A N 1
ATOM 648 C CA . GLY A 1 87 ? -1.730 3.377 27.438 1.00 73.94 87 GLY A CA 1
ATOM 649 C C . GLY A 1 87 ? -2.745 4.523 27.611 1.00 73.94 87 GLY A C 1
ATOM 650 O O . GLY A 1 87 ? -3.415 4.574 28.638 1.00 73.94 87 GLY A O 1
ATOM 651 N N . GLU A 1 88 ? -2.887 5.423 26.639 1.00 66.50 88 GLU A N 1
ATOM 652 C CA . GLU A 1 88 ? -3.826 6.538 26.628 1.00 66.50 88 GLU A CA 1
ATOM 653 C C . GLU A 1 88 ? -4.982 6.298 25.639 1.00 66.50 88 GLU A C 1
ATOM 655 O O . GLU A 1 88 ? -4.764 6.013 24.467 1.00 66.50 88 GLU A O 1
ATOM 660 N N . GLN A 1 89 ? -6.227 6.432 26.114 1.00 72.75 89 GLN A N 1
ATOM 661 C CA . GLN A 1 89 ? -7.456 6.715 25.338 1.00 72.75 89 GLN A CA 1
ATOM 662 C C . GLN A 1 89 ? -7.608 6.065 23.938 1.00 72.75 89 GLN A C 1
ATOM 664 O O . GLN A 1 89 ? -8.067 6.714 23.002 1.00 72.75 89 GLN A O 1
ATOM 669 N N . GLY A 1 90 ? -7.267 4.781 23.782 1.00 75.62 90 GLY A N 1
ATOM 670 C CA . GLY A 1 90 ? -7.436 4.058 22.510 1.00 75.62 90 GLY A CA 1
ATOM 671 C C . GLY A 1 90 ? -6.355 4.338 21.457 1.00 75.62 90 GLY A C 1
ATOM 672 O O . GLY A 1 90 ? -6.389 3.754 20.370 1.00 75.62 90 GLY A O 1
ATOM 673 N N . ALA A 1 91 ? -5.351 5.157 21.780 1.00 87.44 91 ALA A N 1
ATOM 674 C CA . ALA A 1 91 ? -4.200 5.387 20.923 1.00 87.44 91 ALA A CA 1
ATOM 675 C C . ALA A 1 91 ? -3.399 4.090 20.760 1.00 87.44 91 ALA A C 1
ATOM 677 O O . ALA A 1 91 ? -2.875 3.516 21.712 1.00 87.44 91 ALA A O 1
ATOM 678 N N . THR A 1 92 ? -3.294 3.612 19.528 1.00 89.94 92 THR A N 1
ATOM 679 C CA . THR A 1 92 ? -2.553 2.398 19.195 1.00 89.94 92 THR A CA 1
ATOM 680 C C . THR A 1 92 ? -1.540 2.735 18.123 1.00 89.94 92 THR A C 1
ATOM 682 O O . THR A 1 92 ? -1.888 3.263 17.066 1.00 89.94 92 THR A O 1
ATOM 685 N N . ARG A 1 93 ? -0.272 2.423 18.386 1.00 92.31 93 ARG A N 1
ATOM 686 C CA . ARG A 1 93 ? 0.765 2.470 17.364 1.00 92.31 93 ARG A CA 1
ATOM 687 C C . ARG A 1 93 ? 0.582 1.282 16.433 1.00 92.31 93 ARG A C 1
ATOM 689 O O . ARG A 1 93 ? 0.550 0.135 16.874 1.00 92.31 93 ARG A O 1
ATOM 696 N N . ILE A 1 94 ? 0.455 1.581 15.156 1.00 91.62 94 ILE A N 1
ATOM 697 C CA . ILE A 1 94 ? 0.303 0.644 14.061 1.00 91.62 94 ILE A CA 1
ATOM 698 C C . ILE A 1 94 ? 1.562 0.749 13.217 1.00 91.62 94 ILE A C 1
ATOM 700 O O . ILE A 1 94 ? 1.882 1.818 12.692 1.00 91.62 94 ILE A O 1
ATOM 704 N N . GLN A 1 95 ? 2.264 -0.369 13.086 1.00 94.19 95 GLN A N 1
ATOM 705 C CA . GLN A 1 95 ? 3.422 -0.477 12.210 1.00 94.19 95 GLN A CA 1
ATOM 706 C C . GLN A 1 95 ? 3.115 -1.521 11.147 1.00 94.19 95 GLN A C 1
ATOM 708 O O . GLN A 1 95 ? 2.573 -2.581 11.452 1.00 94.19 95 GLN A O 1
ATOM 713 N N . SER A 1 96 ? 3.392 -1.202 9.890 1.00 93.81 96 SER A N 1
ATOM 714 C CA . SER A 1 96 ? 3.125 -2.107 8.776 1.00 93.81 96 SER A CA 1
ATOM 715 C C . SER A 1 96 ? 3.943 -1.749 7.554 1.00 93.81 96 SER A C 1
ATOM 717 O O . SER A 1 96 ? 4.330 -0.596 7.373 1.00 93.81 96 SER A O 1
ATOM 719 N N . ASP A 1 97 ? 4.124 -2.727 6.683 1.00 94.56 97 ASP A N 1
A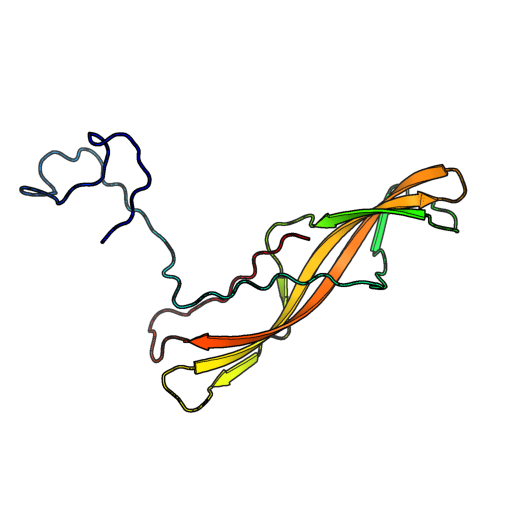TOM 720 C CA . ASP A 1 97 ? 4.707 -2.541 5.368 1.00 94.56 97 ASP A CA 1
ATOM 721 C C . ASP A 1 97 ? 3.588 -2.476 4.330 1.00 94.56 97 ASP A C 1
ATOM 723 O O . ASP A 1 97 ? 2.762 -3.385 4.236 1.00 94.56 97 ASP A O 1
ATOM 727 N N . VAL A 1 98 ? 3.548 -1.388 3.563 1.00 93.31 98 VAL A N 1
ATOM 728 C CA . VAL A 1 98 ? 2.584 -1.190 2.480 1.00 93.31 98 VAL A CA 1
ATOM 729 C C . VAL A 1 98 ? 3.256 -1.536 1.159 1.00 93.31 98 VAL A C 1
ATOM 731 O O . VAL A 1 98 ? 4.144 -0.821 0.695 1.00 93.31 98 VAL A O 1
ATOM 734 N N . ASN A 1 99 ? 2.807 -2.625 0.551 1.00 93.12 99 ASN A N 1
ATOM 735 C CA . ASN A 1 99 ? 3.263 -3.114 -0.740 1.00 93.12 99 ASN A CA 1
ATOM 736 C C . ASN A 1 99 ? 2.433 -2.465 -1.853 1.00 93.12 99 ASN A C 1
ATOM 738 O O . ASN A 1 99 ? 1.223 -2.677 -1.964 1.00 93.12 99 ASN A O 1
ATOM 742 N N . ILE A 1 100 ? 3.097 -1.654 -2.672 1.00 92.62 100 ILE A N 1
ATOM 743 C CA . ILE A 1 100 ? 2.512 -0.895 -3.776 1.00 92.62 100 ILE A CA 1
ATOM 744 C C . ILE A 1 100 ? 2.952 -1.559 -5.082 1.00 92.62 100 ILE A C 1
ATOM 746 O O . ILE A 1 100 ? 4.137 -1.497 -5.416 1.00 92.62 100 ILE A O 1
ATOM 750 N N . PRO A 1 101 ? 2.050 -2.194 -5.843 1.00 92.31 101 PRO A N 1
ATOM 751 C CA . PRO A 1 101 ? 2.405 -2.741 -7.142 1.00 92.31 101 PRO A CA 1
ATOM 752 C C . PRO A 1 101 ? 2.565 -1.600 -8.157 1.00 92.31 101 PRO A C 1
ATOM 754 O O . PRO A 1 101 ? 1.696 -0.739 -8.310 1.00 92.31 101 PRO A O 1
ATOM 757 N N . ILE A 1 102 ? 3.702 -1.588 -8.848 1.00 92.06 102 ILE A N 1
ATOM 758 C CA . ILE A 1 102 ? 4.125 -0.541 -9.777 1.00 92.06 102 ILE A CA 1
ATOM 759 C C . ILE A 1 102 ? 4.452 -1.162 -11.136 1.00 92.06 102 ILE A C 1
ATOM 761 O O . ILE A 1 102 ? 5.067 -2.223 -11.245 1.00 92.06 102 ILE A O 1
ATOM 765 N N . SER A 1 103 ? 4.058 -0.459 -12.191 1.00 92.44 103 SER A N 1
ATOM 766 C CA . SER A 1 103 ? 4.479 -0.697 -13.565 1.00 92.44 103 SER A CA 1
ATOM 767 C C . SER A 1 103 ? 5.489 0.374 -13.956 1.00 92.44 103 SER A C 1
ATOM 769 O O . SER A 1 103 ? 5.166 1.561 -13.982 1.00 92.44 103 SER A O 1
ATOM 771 N N . VAL A 1 104 ? 6.700 -0.055 -14.289 1.00 92.44 104 VAL A N 1
ATOM 772 C CA . VAL A 1 104 ? 7.809 0.787 -14.734 1.00 92.44 104 VAL A CA 1
ATOM 773 C C . VAL A 1 104 ? 7.911 0.711 -16.251 1.00 92.44 104 VAL A C 1
ATOM 775 O O . VAL A 1 104 ? 8.055 -0.368 -16.818 1.00 92.44 104 VAL A O 1
ATOM 778 N N . LEU A 1 105 ? 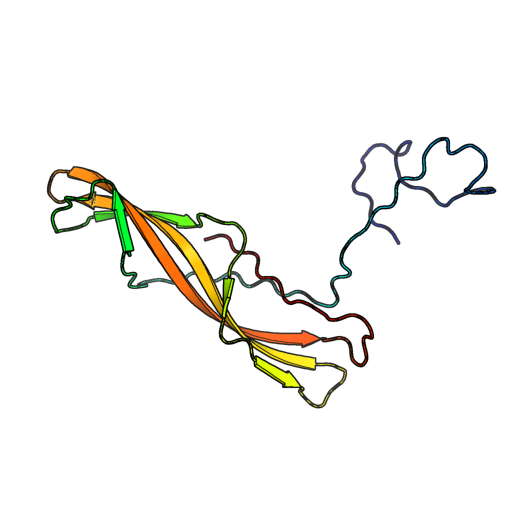7.850 1.860 -16.908 1.00 92.50 105 LEU A N 1
ATOM 779 C CA . LEU A 1 105 ? 8.138 2.023 -18.323 1.00 92.50 105 LEU A CA 1
ATOM 780 C C . LEU A 1 105 ? 9.595 2.453 -18.487 1.00 92.50 105 LEU A C 1
ATOM 782 O O . LEU A 1 105 ? 10.041 3.439 -17.891 1.00 92.50 105 LEU A O 1
ATOM 786 N N . PHE A 1 106 ? 10.334 1.728 -19.312 1.00 91.75 106 PHE A N 1
ATOM 787 C CA . PHE A 1 106 ? 11.737 2.006 -19.573 1.00 91.75 106 PHE A CA 1
ATOM 788 C C . PHE A 1 106 ? 12.103 1.665 -21.016 1.00 91.75 106 PHE A C 1
ATOM 790 O O . PHE A 1 106 ? 11.342 1.028 -21.743 1.00 91.75 106 PHE A O 1
ATOM 797 N N . THR A 1 107 ? 13.277 2.115 -21.432 1.00 91.62 107 THR A N 1
ATOM 798 C CA . THR A 1 107 ? 13.836 1.843 -22.753 1.00 91.62 107 THR A CA 1
ATOM 799 C C . THR A 1 107 ? 15.138 1.075 -22.607 1.00 91.62 107 THR A C 1
ATOM 801 O O . THR A 1 107 ? 15.927 1.346 -21.699 1.00 91.62 107 THR A O 1
ATOM 804 N N . ASP A 1 108 ? 15.355 0.110 -23.490 1.00 90.00 108 ASP A N 1
ATOM 805 C CA . ASP A 1 108 ? 16.566 -0.704 -23.534 1.00 90.00 108 ASP A CA 1
ATOM 806 C C . ASP A 1 108 ? 17.686 -0.070 -24.387 1.00 90.00 108 ASP A C 1
ATOM 808 O O . ASP A 1 108 ? 17.524 1.002 -24.981 1.00 90.00 108 ASP A O 1
ATOM 812 N N . ALA A 1 109 ? 18.835 -0.746 -24.483 1.00 87.44 109 ALA A N 1
ATOM 813 C CA . ALA A 1 109 ? 19.962 -0.304 -25.310 1.00 87.44 109 ALA A CA 1
ATOM 814 C C . ALA A 1 109 ? 19.618 -0.149 -26.808 1.00 87.44 109 ALA A C 1
ATOM 816 O O . ALA A 1 109 ? 20.225 0.666 -27.506 1.00 87.44 109 ALA A O 1
ATOM 817 N N . ASN A 1 110 ? 18.630 -0.904 -27.295 1.00 83.94 110 ASN A N 1
ATOM 818 C CA . ASN A 1 110 ? 18.170 -0.907 -28.684 1.00 83.94 110 ASN A CA 1
ATOM 819 C C . ASN A 1 110 ? 17.063 0.127 -28.944 1.00 83.94 110 ASN A C 1
ATOM 821 O O . ASN A 1 110 ? 16.497 0.165 -30.037 1.00 83.94 110 ASN A O 1
ATOM 825 N N . LYS A 1 111 ? 16.774 0.991 -27.962 1.00 83.00 111 LYS A N 1
ATOM 826 C CA . LYS A 1 111 ? 15.702 1.994 -27.997 1.00 83.00 111 LYS A CA 1
ATOM 827 C C . LYS A 1 111 ? 14.293 1.395 -28.081 1.00 83.00 111 LYS A C 1
ATOM 829 O O . LYS A 1 111 ? 13.356 2.082 -28.484 1.00 83.00 111 LYS A O 1
ATOM 834 N N . VAL A 1 112 ? 14.128 0.140 -27.673 1.00 86.62 112 VAL A N 1
ATOM 835 C CA . VAL A 1 112 ? 12.837 -0.536 -27.570 1.00 86.62 112 VAL A CA 1
ATOM 836 C C . VAL A 1 112 ? 12.215 -0.216 -26.217 1.00 86.62 112 VAL A C 1
ATOM 838 O O . VAL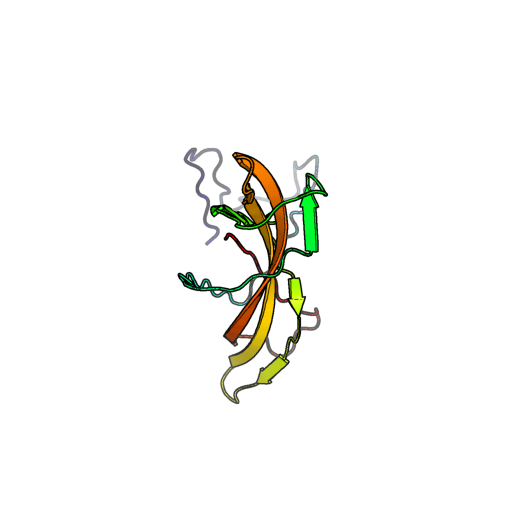 A 1 112 ? 12.845 -0.355 -25.167 1.00 86.62 112 VAL A O 1
ATOM 841 N N . THR A 1 113 ? 10.958 0.224 -26.242 1.00 89.25 113 THR A N 1
ATOM 842 C CA . THR A 1 113 ? 10.181 0.471 -25.029 1.00 89.25 113 THR A CA 1
ATOM 843 C C . THR A 1 113 ? 9.727 -0.853 -24.422 1.00 89.25 113 THR A C 1
ATOM 845 O O . THR A 1 113 ? 9.065 -1.654 -25.082 1.00 89.25 113 THR A O 1
ATOM 848 N N . ALA A 1 114 ? 10.061 -1.055 -23.154 1.00 89.75 114 ALA A N 1
ATOM 849 C CA . ALA A 1 114 ? 9.677 -2.211 -22.367 1.00 89.75 114 ALA A CA 1
ATOM 850 C C . ALA A 1 114 ? 8.94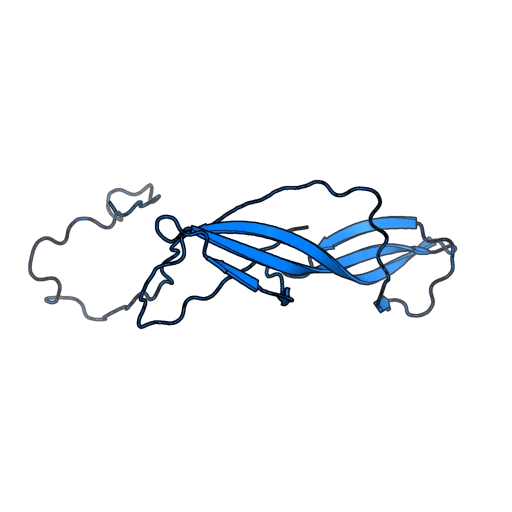7 -1.771 -21.093 1.00 89.75 114 ALA A C 1
ATOM 852 O O . ALA A 1 114 ? 9.208 -0.712 -20.517 1.00 89.75 114 ALA A O 1
ATOM 853 N N . THR A 1 115 ? 8.030 -2.620 -20.646 1.00 91.56 115 THR A N 1
ATOM 854 C CA . THR A 1 115 ? 7.304 -2.440 -19.389 1.00 91.56 115 THR A CA 1
ATOM 855 C C . THR A 1 115 ? 7.733 -3.524 -18.419 1.00 91.56 115 TH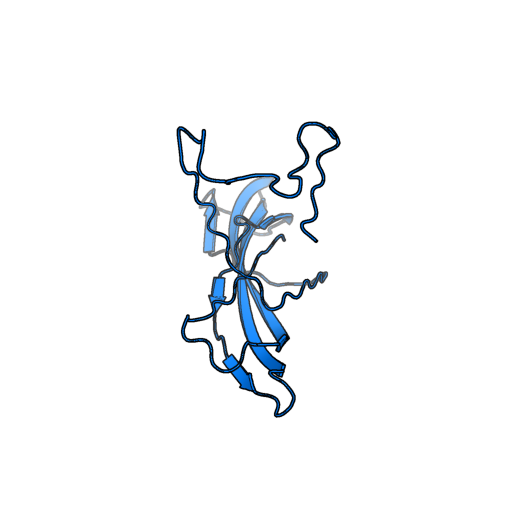R A C 1
ATOM 857 O O . THR A 1 115 ? 7.724 -4.700 -18.773 1.00 91.56 115 THR A O 1
ATOM 860 N N . GLY A 1 116 ? 8.108 -3.132 -17.207 1.00 91.69 116 GLY A N 1
ATOM 861 C CA . GLY A 1 116 ? 8.427 -4.023 -16.103 1.00 91.69 116 GLY A CA 1
ATOM 862 C C . GLY A 1 116 ? 7.417 -3.884 -14.972 1.00 91.69 116 GLY A C 1
ATOM 863 O O . GLY A 1 116 ? 7.011 -2.773 -14.645 1.00 91.69 116 GLY A O 1
ATOM 864 N N . THR A 1 117 ? 7.022 -4.986 -14.347 1.00 92.50 117 THR A N 1
ATOM 865 C CA . THR A 1 117 ? 6.229 -4.958 -13.112 1.00 92.50 117 THR A CA 1
ATOM 866 C C . THR A 1 117 ? 7.117 -5.190 -11.903 1.00 92.50 117 THR A C 1
ATOM 868 O O . THR A 1 117 ? 8.153 -5.855 -11.978 1.00 92.50 117 THR A O 1
ATOM 871 N N . THR A 1 118 ? 6.727 -4.596 -10.783 1.00 92.19 118 THR A N 1
ATOM 872 C CA . THR A 1 118 ? 7.444 -4.708 -9.518 1.00 92.19 118 THR A CA 1
ATOM 873 C C . THR A 1 118 ? 6.564 -4.266 -8.351 1.00 92.19 118 THR A C 1
ATOM 875 O O . THR A 1 118 ? 5.483 -3.716 -8.558 1.00 92.19 118 THR A O 1
ATOM 878 N N . THR A 1 119 ? 7.033 -4.486 -7.129 1.00 92.12 119 THR A N 1
ATOM 879 C CA . THR A 1 119 ? 6.364 -4.071 -5.898 1.00 92.12 119 THR A CA 1
ATOM 880 C C . THR A 1 119 ? 7.305 -3.181 -5.098 1.00 92.12 119 THR A C 1
ATOM 882 O O . THR A 1 119 ? 8.414 -3.588 -4.760 1.00 92.12 119 THR A O 1
ATOM 885 N N . LEU A 1 120 ? 6.855 -1.966 -4.789 1.00 91.56 120 LEU A N 1
ATOM 886 C CA . LEU A 1 120 ? 7.531 -1.055 -3.874 1.00 91.56 120 LEU A CA 1
ATOM 887 C C . LEU A 1 120 ? 6.964 -1.245 -2.470 1.00 91.56 120 LEU A C 1
ATOM 889 O O . LEU A 1 12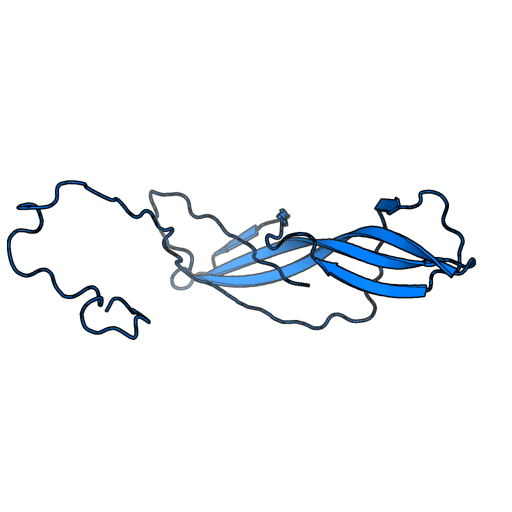0 ? 5.783 -0.997 -2.240 1.00 91.56 120 LEU A O 1
ATOM 893 N N . THR A 1 121 ? 7.809 -1.645 -1.528 1.00 92.19 121 THR A N 1
ATOM 894 C CA . THR A 1 121 ? 7.433 -1.768 -0.118 1.00 92.19 121 THR A CA 1
ATOM 895 C C . THR A 1 121 ? 7.787 -0.490 0.631 1.00 92.19 121 THR A C 1
ATOM 897 O O . THR A 1 121 ? 8.943 -0.068 0.641 1.00 92.19 121 THR A O 1
ATOM 900 N N . VAL A 1 122 ? 6.795 0.123 1.277 1.00 91.50 122 VAL A N 1
ATOM 901 C CA . VAL A 1 122 ? 6.971 1.327 2.095 1.00 91.50 122 VAL A CA 1
ATOM 902 C C . VAL A 1 122 ? 6.605 1.020 3.539 1.00 91.50 122 VAL A C 1
ATOM 904 O O . VAL A 1 122 ? 5.452 0.707 3.835 1.00 91.50 122 VAL A O 1
ATOM 907 N N . ASN A 1 123 ? 7.571 1.155 4.447 1.00 93.12 123 ASN A N 1
ATOM 908 C CA . ASN A 1 123 ? 7.315 1.008 5.874 1.00 93.12 123 ASN A CA 1
ATOM 909 C C . ASN A 1 123 ? 6.516 2.205 6.405 1.00 93.12 123 ASN A C 1
ATOM 911 O O . ASN A 1 123 ? 6.818 3.366 6.113 1.00 93.12 123 ASN A O 1
ATOM 915 N N . ARG A 1 124 ? 5.476 1.918 7.183 1.00 92.19 124 ARG A N 1
ATOM 916 C CA . ARG A 1 124 ? 4.574 2.906 7.760 1.00 92.19 124 ARG A CA 1
ATOM 917 C C . ARG A 1 124 ? 4.453 2.691 9.256 1.00 92.19 124 ARG A C 1
ATOM 919 O O . ARG A 1 124 ? 4.117 1.606 9.716 1.00 92.19 124 ARG A O 1
ATOM 926 N N . ASP A 1 125 ? 4.660 3.782 9.980 1.00 92.69 125 ASP A N 1
ATOM 927 C CA . ASP A 1 125 ? 4.461 3.888 11.418 1.00 92.69 125 ASP A CA 1
ATOM 928 C C . ASP A 1 125 ? 3.513 5.057 11.699 1.00 92.69 125 ASP A C 1
ATOM 930 O O . ASP A 1 125 ? 3.734 6.195 11.254 1.00 92.69 125 ASP A O 1
ATOM 934 N N . LEU A 1 126 ? 2.394 4.752 12.340 1.00 91.25 126 LEU A N 1
ATOM 935 C CA . LEU A 1 126 ? 1.309 5.682 12.620 1.00 91.25 126 LEU A CA 1
ATOM 936 C C . LEU A 1 126 ? 0.685 5.350 13.969 1.00 91.25 126 LEU A C 1
ATOM 938 O O . LEU A 1 126 ? 0.586 4.193 14.351 1.00 91.25 126 LEU A O 1
ATOM 942 N N . VAL A 1 127 ? 0.216 6.373 14.672 1.00 91.56 127 VAL A N 1
ATOM 943 C CA . VAL A 1 127 ? -0.642 6.198 15.842 1.00 91.56 127 VAL A CA 1
ATOM 944 C C . VAL A 1 127 ? -2.053 6.551 15.406 1.00 91.56 127 VAL A C 1
ATOM 946 O O . VAL A 1 127 ? -2.272 7.666 14.939 1.00 91.56 127 VAL A O 1
ATOM 949 N N . LEU A 1 128 ? -2.975 5.599 15.522 1.00 89.88 128 LEU A N 1
ATOM 950 C CA . LEU A 1 128 ? -4.398 5.816 15.262 1.00 89.88 128 LEU A CA 1
ATOM 951 C C . LEU A 1 128 ? -5.205 5.514 16.515 1.00 89.88 128 LEU A C 1
ATOM 953 O O . LEU A 1 128 ? -4.808 4.692 17.347 1.00 89.88 128 LEU A O 1
ATOM 957 N N . ASN A 1 129 ? -6.364 6.147 16.622 1.00 87.38 129 ASN A N 1
ATOM 958 C CA . ASN A 1 129 ? -7.340 5.804 17.636 1.00 87.38 129 ASN A CA 1
ATOM 959 C C . ASN A 1 129 ? -8.130 4.563 17.201 1.00 87.38 129 ASN A C 1
ATOM 961 O O . ASN A 1 129 ? -8.939 4.602 16.271 1.00 87.38 129 ASN A O 1
ATOM 965 N N . VAL A 1 130 ? -7.881 3.445 17.878 1.00 83.94 130 VAL A N 1
ATOM 966 C CA . VAL A 1 130 ? -8.557 2.174 17.620 1.00 83.94 130 VAL A CA 1
ATOM 967 C C . VAL A 1 130 ? -9.694 2.023 18.633 1.00 83.94 130 VAL A C 1
ATOM 969 O O . VAL A 1 130 ? -9.474 2.199 19.834 1.00 83.94 130 VAL A O 1
ATOM 972 N N . PRO A 1 131 ? -10.921 1.686 18.197 1.00 79.81 131 PRO A N 1
ATOM 973 C CA . PRO A 1 131 ? -12.043 1.528 19.114 1.00 79.81 131 PRO A CA 1
ATOM 974 C C . PRO A 1 131 ? -11.768 0.417 20.138 1.00 79.81 131 PRO A C 1
ATOM 976 O O . PRO A 1 131 ? -11.614 -0.751 19.777 1.00 79.81 131 PRO A O 1
ATOM 979 N N . GLN A 1 132 ? -11.756 0.763 21.428 1.00 69.25 132 GLN A N 1
ATOM 980 C CA . GLN A 1 132 ? -11.733 -0.227 22.506 1.00 69.25 132 GLN A CA 1
ATOM 981 C C . GLN A 1 132 ? -13.099 -0.928 22.605 1.00 69.25 132 GLN A C 1
ATOM 983 O O . GLN A 1 132 ? -14.141 -0.277 22.606 1.00 69.25 132 GLN A O 1
ATOM 988 N N . ALA A 1 133 ? -13.081 -2.262 22.710 1.00 61.91 133 ALA A N 1
ATOM 989 C CA . ALA A 1 133 ? -14.254 -3.120 22.927 1.00 61.91 133 ALA A CA 1
ATOM 990 C C . ALA A 1 133 ? -15.317 -3.134 21.801 1.00 61.91 133 ALA A C 1
ATOM 992 O O . ALA A 1 133 ? -16.519 -3.059 22.058 1.00 61.91 133 ALA A O 1
ATOM 993 N N . ALA A 1 134 ? -14.898 -3.295 20.543 1.00 58.47 134 ALA A N 1
ATOM 994 C CA . ALA A 1 134 ? -15.833 -3.554 19.448 1.00 58.47 134 ALA A CA 1
ATOM 995 C C . ALA A 1 134 ? -16.206 -5.049 19.359 1.00 58.47 134 ALA A C 1
ATOM 997 O O . ALA A 1 134 ? -15.338 -5.909 19.250 1.00 58.47 134 ALA A O 1
ATOM 998 N N . VAL A 1 135 ? -17.510 -5.358 19.351 1.00 66.38 135 VAL A N 1
ATOM 999 C CA . VAL A 1 135 ? -18.036 -6.708 19.033 1.00 66.38 135 VAL A CA 1
ATOM 1000 C C . VAL A 1 135 ? -17.765 -7.074 17.566 1.00 66.38 135 VAL A C 1
ATOM 1002 O O . VAL A 1 135 ? -17.656 -8.246 17.215 1.00 66.38 135 VAL A O 1
ATOM 1005 N N . ILE A 1 136 ? -17.648 -6.061 16.704 1.00 72.75 136 ILE A N 1
ATOM 1006 C CA . ILE A 1 136 ? -17.361 -6.209 15.277 1.00 72.75 136 ILE A CA 1
ATOM 1007 C C . ILE A 1 136 ? -15.853 -6.020 15.057 1.00 72.75 136 ILE A C 1
ATOM 1009 O O . ILE A 1 136 ? -15.316 -5.001 15.503 1.00 72.75 136 ILE A O 1
ATOM 1013 N N . PRO A 1 137 ? -15.172 -6.941 14.350 1.00 78.25 137 PRO A N 1
ATOM 1014 C CA . PRO A 1 137 ? -13.765 -6.781 14.000 1.00 78.25 137 PRO A CA 1
ATOM 1015 C C . PRO A 1 137 ? -13.533 -5.510 13.179 1.00 78.25 137 PRO A C 1
ATOM 1017 O O . PRO A 1 137 ? -14.286 -5.217 12.247 1.00 78.25 137 PRO A O 1
ATOM 1020 N N . TYR A 1 138 ? -12.473 -4.770 13.495 1.00 80.81 138 TYR A N 1
ATOM 1021 C CA . TYR A 1 138 ? -12.010 -3.662 12.666 1.00 80.81 138 TYR A CA 1
ATOM 1022 C C . TYR A 1 138 ? -10.994 -4.157 11.628 1.00 80.81 138 TYR A C 1
ATOM 1024 O O . TYR A 1 138 ? -10.301 -5.155 11.829 1.00 80.81 138 TYR A O 1
ATOM 1032 N N . ARG A 1 139 ? -10.902 -3.440 10.506 1.00 85.56 139 ARG A N 1
ATOM 1033 C CA . ARG A 1 139 ? -9.940 -3.678 9.426 1.00 85.56 139 ARG A CA 1
ATOM 1034 C C . ARG A 1 139 ? -9.146 -2.399 9.181 1.00 85.56 139 ARG A C 1
ATOM 1036 O O . ARG A 1 139 ? -9.712 -1.311 9.235 1.00 85.56 139 ARG A O 1
ATOM 1043 N N . ILE A 1 140 ? -7.866 -2.548 8.851 1.00 87.69 140 ILE A N 1
ATOM 1044 C CA . ILE A 1 140 ? -7.050 -1.468 8.291 1.00 87.69 140 ILE A CA 1
ATOM 1045 C C . ILE A 1 140 ? -7.018 -1.614 6.772 1.00 87.69 140 ILE A C 1
ATOM 1047 O O . ILE A 1 140 ? -6.864 -2.716 6.238 1.00 87.69 140 ILE A O 1
ATOM 1051 N N . GLU A 1 141 ? -7.180 -0.493 6.079 1.00 89.38 141 GLU A N 1
ATOM 1052 C CA . GLU A 1 141 ? -7.149 -0.418 4.623 1.00 89.38 141 GLU A CA 1
ATOM 1053 C C . GLU A 1 141 ? -6.061 0.565 4.191 1.00 89.38 141 GLU A C 1
ATOM 1055 O O . GLU A 1 141 ? -5.921 1.634 4.784 1.00 89.38 141 GLU A O 1
ATOM 1060 N N . ALA A 1 142 ? -5.299 0.208 3.156 1.00 89.00 142 ALA A N 1
ATOM 1061 C CA . ALA A 1 142 ? -4.299 1.078 2.552 1.00 89.00 142 ALA A CA 1
ATOM 1062 C C . ALA A 1 142 ? -4.739 1.445 1.134 1.00 89.00 142 ALA A C 1
ATOM 1064 O O . ALA A 1 142 ? -4.883 0.582 0.264 1.00 89.00 142 ALA A O 1
ATOM 1065 N N . VAL A 1 143 ? -4.936 2.741 0.908 1.00 90.44 143 VAL A N 1
ATOM 1066 C CA . VAL A 1 143 ? -5.181 3.313 -0.418 1.00 90.44 143 VAL A CA 1
ATOM 1067 C C . VAL A 1 143 ? -3.889 3.963 -0.879 1.00 90.44 143 VAL A C 1
ATOM 1069 O O . VAL A 1 143 ? -3.282 4.736 -0.139 1.00 90.44 143 VAL A O 1
ATOM 1072 N N . VAL A 1 144 ? -3.452 3.618 -2.085 1.00 88.88 144 VAL A N 1
ATOM 1073 C CA . VAL A 1 144 ? -2.146 4.014 -2.613 1.00 88.88 144 VAL A CA 1
ATOM 1074 C C . VAL A 1 144 ? -2.310 4.650 -3.982 1.00 88.88 144 VAL A C 1
ATOM 1076 O O . VAL A 1 144 ? -3.176 4.269 -4.766 1.00 88.88 144 VAL A O 1
ATOM 1079 N N . ASN A 1 145 ? -1.484 5.654 -4.246 1.00 87.00 145 ASN A N 1
ATOM 1080 C CA . ASN A 1 145 ? -1.335 6.274 -5.551 1.00 87.00 145 ASN A CA 1
ATOM 1081 C C . ASN A 1 145 ? 0.114 6.752 -5.640 1.00 87.00 145 ASN A C 1
ATOM 1083 O O . ASN A 1 145 ? 0.529 7.614 -4.862 1.00 87.00 145 ASN A O 1
ATOM 1087 N N . ALA A 1 146 ? 0.873 6.098 -6.510 1.00 79.50 146 ALA A N 1
ATOM 1088 C CA . ALA A 1 146 ? 2.291 6.331 -6.756 1.00 79.50 146 ALA A CA 1
ATOM 1089 C C . ALA A 1 146 ? 2.535 6.508 -8.253 1.00 79.50 146 ALA A C 1
ATOM 1091 O O . ALA A 1 146 ? 1.834 5.815 -9.038 1.00 79.50 146 ALA A O 1
#

Radius of gyration: 23.38 Å; chains: 1; bounding box: 68×33×56 Å

pLDDT: mean 81.2, std 12.71, range [40.47, 94.56]